Protein AF-A0A7V3FKS9-F1 (afdb_monomer_lite)

pLDDT: mean 71.85, std 8.54, range [56.09, 89.81]

Radius of gyration: 32.68 Å; chains: 1; bounding box: 63×33×90 Å

Sequence (76 aa):
MSRSFAPTGAAAQAPRPQPAAQPSPRPMPGGVLPGMGRPAPQPVAPPSGSVQRAEPKVGRNDPCPCGSGKKYKKCH

Structure (mmCIF, N/CA/C/O backbone):
data_AF-A0A7V3FKS9-F1
#
_entry.id   AF-A0A7V3FKS9-F1
#
loop_
_atom_site.group_PDB
_atom_site.id
_atom_site.type_symbol
_atom_site.label_atom_id
_atom_site.label_alt_id
_atom_site.label_comp_id
_atom_site.label_asym_id
_atom_site.label_entity_id
_atom_site.label_seq_id
_atom_site.pdbx_PDB_ins_code
_atom_site.Cartn_x
_atom_site.Cartn_y
_atom_site.Cartn_z
_atom_site.occupancy
_atom_site.B_iso_or_equiv
_atom_site.auth_seq_id
_atom_site.auth_comp_id
_atom_site.auth_asym_id
_atom_site.auth_atom_id
_atom_site.pdbx_PDB_model_num
ATOM 1 N N . MET A 1 1 ? -33.146 11.548 63.316 1.00 56.09 1 MET A N 1
ATOM 2 C CA . MET A 1 1 ? -32.674 11.085 61.994 1.00 56.09 1 MET A CA 1
ATOM 3 C C . MET A 1 1 ? -31.758 12.155 61.413 1.00 56.09 1 MET A C 1
ATOM 5 O O . MET A 1 1 ? -32.230 13.000 60.671 1.00 56.09 1 MET A O 1
ATOM 9 N N . SER A 1 2 ? -30.476 12.167 61.778 1.00 56.97 2 SER A N 1
ATOM 10 C CA . SER A 1 2 ? -29.547 13.212 61.320 1.00 56.97 2 SER A CA 1
ATOM 11 C C . SER A 1 2 ? -28.286 12.544 60.803 1.00 56.97 2 SER A C 1
ATOM 13 O O . SER A 1 2 ? -27.387 12.205 61.565 1.00 56.97 2 SER A O 1
ATOM 15 N N . ARG A 1 3 ? -28.280 12.250 59.503 1.00 67.62 3 ARG A N 1
ATOM 16 C CA . ARG A 1 3 ? -27.130 11.667 58.811 1.00 67.62 3 ARG A CA 1
ATOM 17 C C . ARG A 1 3 ? -26.298 12.827 58.277 1.00 67.62 3 ARG A C 1
ATOM 19 O O . ARG A 1 3 ? -26.628 13.395 57.242 1.00 67.62 3 ARG A O 1
ATOM 26 N N . SER A 1 4 ? -25.277 13.210 59.032 1.00 68.81 4 S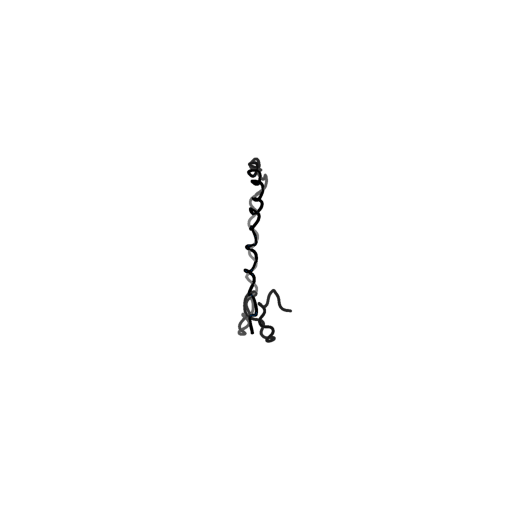ER A N 1
ATOM 27 C CA . SER A 1 4 ? -24.308 14.229 58.635 1.00 68.81 4 SER A CA 1
ATOM 28 C C . SER A 1 4 ? -23.552 13.770 57.386 1.00 68.81 4 SER A C 1
ATOM 30 O O . SER A 1 4 ? -22.876 12.743 57.408 1.00 68.81 4 SER A O 1
ATOM 32 N N . PHE A 1 5 ? -23.686 14.521 56.294 1.00 62.56 5 PHE A N 1
ATOM 33 C CA . PHE A 1 5 ? -22.923 14.342 55.060 1.00 62.56 5 PHE A CA 1
ATOM 34 C C . PHE A 1 5 ? -21.611 15.129 55.182 1.00 62.56 5 PHE A C 1
ATOM 36 O O . PHE A 1 5 ? -21.633 16.354 55.279 1.00 62.56 5 PHE A O 1
ATOM 43 N N . ALA A 1 6 ? -20.472 14.437 55.206 1.00 64.56 6 ALA A N 1
ATOM 44 C CA . ALA A 1 6 ? -19.159 15.075 55.128 1.00 64.56 6 ALA A CA 1
ATOM 45 C C . ALA A 1 6 ? -18.846 15.476 53.670 1.00 64.56 6 ALA A C 1
ATOM 47 O O . ALA A 1 6 ? -19.221 14.736 52.755 1.00 64.56 6 ALA A O 1
ATOM 48 N N . PRO A 1 7 ? -18.158 16.608 53.422 1.00 65.94 7 PRO A N 1
ATOM 49 C CA . PRO A 1 7 ? -17.778 17.003 52.073 1.00 65.94 7 PRO A CA 1
ATOM 50 C C . PRO A 1 7 ? -16.626 16.138 51.547 1.00 65.94 7 PRO A C 1
ATOM 52 O O . PRO A 1 7 ? -15.606 15.933 52.206 1.00 65.94 7 PRO A O 1
ATOM 55 N N . THR A 1 8 ? -16.808 15.642 50.328 1.00 62.00 8 THR A N 1
ATOM 56 C CA . THR A 1 8 ? -15.823 14.932 49.512 1.00 62.00 8 THR A CA 1
ATOM 57 C C . THR A 1 8 ? -14.579 15.797 49.306 1.00 62.00 8 THR A C 1
ATOM 59 O O . THR A 1 8 ? -14.662 16.896 48.761 1.00 62.00 8 THR A O 1
ATOM 62 N N . GLY A 1 9 ? -13.426 15.296 49.755 1.00 57.75 9 GLY A N 1
ATOM 63 C CA . GLY A 1 9 ? -12.135 15.970 49.653 1.00 57.75 9 GLY A CA 1
ATOM 64 C C . GLY A 1 9 ? -11.764 16.338 48.215 1.00 57.75 9 GLY A C 1
ATOM 65 O O . GLY A 1 9 ? -11.821 15.512 47.305 1.00 57.75 9 GLY A O 1
ATOM 66 N N . ALA A 1 10 ? -11.361 17.593 48.029 1.00 58.81 10 ALA A N 1
ATOM 67 C CA . ALA A 1 10 ? -10.816 18.102 46.784 1.00 58.81 10 ALA A CA 1
ATOM 68 C C . ALA A 1 10 ? -9.410 17.525 46.560 1.00 58.81 10 ALA A C 1
ATOM 70 O O . ALA A 1 10 ? -8.464 17.850 47.278 1.00 58.81 10 ALA A O 1
ATOM 71 N N . ALA A 1 11 ? -9.277 16.662 45.555 1.00 59.06 11 ALA A N 1
ATOM 72 C CA . ALA A 1 11 ? -7.992 16.165 45.090 1.00 59.06 11 ALA A CA 1
ATOM 73 C C . ALA A 1 11 ? -7.202 17.313 44.438 1.00 59.06 11 ALA A C 1
ATOM 75 O O . ALA A 1 11 ? -7.527 17.768 43.340 1.00 59.06 11 ALA A O 1
ATOM 76 N N . ALA A 1 12 ? -6.160 17.787 45.122 1.00 62.31 12 ALA A N 1
ATOM 77 C CA . ALA A 1 12 ? -5.169 18.685 44.548 1.00 62.31 12 ALA A CA 1
ATOM 78 C C . ALA A 1 12 ? -4.415 17.941 43.433 1.00 62.31 12 ALA A C 1
ATOM 80 O O . ALA A 1 12 ? -3.667 16.997 43.681 1.00 62.31 12 ALA A O 1
ATOM 81 N N . GLN A 1 13 ? -4.662 18.339 42.188 1.00 65.12 13 GLN A N 1
ATOM 82 C CA . GLN A 1 13 ? -4.025 17.759 41.011 1.00 65.12 13 GLN A CA 1
ATOM 83 C C . GLN A 1 13 ? -2.568 18.238 40.943 1.00 65.12 13 GLN A C 1
ATOM 85 O O . GLN A 1 13 ? -2.312 19.437 40.843 1.00 65.12 13 GLN A O 1
ATOM 90 N N . ALA A 1 14 ? -1.612 17.310 41.001 1.00 68.00 14 ALA A N 1
ATOM 91 C CA . ALA A 1 14 ? -0.196 17.620 40.822 1.00 68.00 14 ALA A CA 1
ATOM 92 C C . ALA A 1 14 ? 0.070 18.165 39.399 1.00 68.00 14 ALA A C 1
ATOM 94 O O . ALA A 1 14 ? -0.539 17.679 38.438 1.00 68.00 14 ALA A O 1
ATOM 95 N N . PRO A 1 15 ? 0.978 19.145 39.224 1.00 74.50 15 PRO A N 1
ATOM 96 C CA . PRO A 1 15 ? 1.323 19.644 37.901 1.00 74.50 15 PRO A CA 1
ATOM 97 C C . PRO A 1 15 ? 1.986 18.532 37.082 1.00 74.50 15 PRO A C 1
ATOM 99 O O . PRO A 1 15 ? 2.899 17.845 37.541 1.00 74.50 15 PRO A O 1
ATOM 102 N N . ARG A 1 16 ? 1.500 18.344 35.853 1.00 75.06 16 ARG A N 1
ATOM 103 C CA . ARG A 1 16 ? 2.019 17.337 34.920 1.00 75.06 16 ARG A CA 1
ATOM 104 C C . ARG A 1 16 ? 3.489 17.659 34.600 1.00 75.06 16 ARG A C 1
ATOM 106 O O . ARG A 1 16 ? 3.782 18.823 34.317 1.00 75.06 16 ARG A O 1
ATOM 113 N N . PRO A 1 17 ? 4.405 16.674 34.601 1.00 73.56 17 PRO A N 1
ATOM 114 C CA . PRO A 1 17 ? 5.787 16.914 34.204 1.00 73.56 17 PRO A CA 1
ATOM 115 C C . PRO A 1 17 ? 5.829 17.336 32.732 1.00 73.56 17 PRO A C 1
ATOM 117 O O . PRO A 1 17 ? 5.215 16.693 31.877 1.00 73.56 17 PRO A O 1
ATOM 120 N N . GLN A 1 18 ? 6.525 18.433 32.433 1.00 71.38 18 GLN A N 1
ATOM 121 C CA . GLN A 1 18 ? 6.725 18.856 31.049 1.00 71.38 18 GLN A CA 1
ATOM 122 C C . GLN A 1 18 ? 7.746 17.932 30.365 1.00 71.38 18 GLN A C 1
ATOM 124 O O . GLN A 1 18 ? 8.741 17.565 30.997 1.00 71.38 18 GLN A O 1
ATOM 129 N N . PRO A 1 19 ? 7.529 17.537 29.096 1.00 69.50 19 PRO A N 1
ATOM 130 C CA . PRO A 1 19 ? 8.497 16.732 28.368 1.00 69.50 19 PRO A CA 1
ATOM 131 C C . PRO A 1 19 ? 9.769 17.555 28.151 1.00 69.50 19 PRO A C 1
ATOM 133 O O . PRO A 1 19 ? 9.711 18.677 27.648 1.00 69.50 19 PRO A O 1
ATOM 136 N N . ALA A 1 20 ? 10.912 16.997 28.549 1.00 69.12 20 ALA A N 1
ATOM 137 C CA . ALA A 1 20 ? 12.219 17.594 28.315 1.00 69.12 20 ALA A CA 1
ATOM 138 C C . ALA A 1 20 ? 12.357 17.974 26.831 1.00 69.12 20 ALA A C 1
ATOM 140 O O . ALA A 1 20 ? 12.120 17.146 25.947 1.00 69.12 20 ALA A O 1
ATOM 141 N N . ALA A 1 21 ? 12.696 19.238 26.569 1.00 69.12 21 ALA A N 1
ATOM 142 C CA . ALA A 1 21 ? 12.911 19.759 25.228 1.00 69.12 21 ALA A CA 1
ATOM 143 C C . ALA A 1 21 ? 13.911 18.863 24.480 1.00 69.12 21 ALA A C 1
ATOM 145 O O . ALA A 1 21 ? 15.048 18.679 24.916 1.00 69.12 21 ALA A O 1
ATOM 146 N N . GLN A 1 22 ? 13.465 18.264 23.376 1.00 69.50 22 GLN A N 1
ATOM 147 C CA . GLN A 1 22 ? 14.314 17.399 22.562 1.00 69.50 22 GLN A CA 1
ATOM 148 C C . GLN A 1 22 ? 15.427 18.241 21.911 1.00 69.50 22 GLN A C 1
ATOM 150 O O . GLN A 1 22 ? 15.136 19.338 21.426 1.00 69.50 22 GLN A O 1
ATOM 155 N N . PRO A 1 23 ? 16.687 17.768 21.874 1.00 71.94 23 PRO A N 1
ATOM 156 C CA . PRO A 1 23 ? 17.770 18.507 21.235 1.00 71.94 23 PRO A CA 1
ATOM 157 C C . PRO A 1 23 ? 17.546 18.593 19.720 1.00 71.94 23 PRO A C 1
ATOM 159 O O . PRO A 1 23 ? 17.157 17.614 19.081 1.00 71.94 23 PRO A O 1
ATOM 162 N N . SER A 1 24 ? 17.808 19.768 19.143 1.00 73.06 24 SER A N 1
ATOM 163 C CA . SER A 1 24 ? 17.684 20.009 17.702 1.00 73.06 24 SER A CA 1
ATOM 164 C C . SER A 1 24 ? 18.523 19.011 16.889 1.00 73.06 24 SER A C 1
ATOM 166 O O . SER A 1 24 ? 19.673 18.741 17.258 1.00 73.06 24 SER A O 1
ATOM 168 N N . PRO A 1 25 ? 18.005 18.478 15.766 1.00 75.88 25 PRO A N 1
ATOM 169 C CA . PRO A 1 25 ? 18.766 17.565 14.925 1.00 75.88 25 PRO A CA 1
ATOM 170 C C . PRO A 1 25 ? 19.991 18.286 14.351 1.00 75.88 25 PRO A C 1
ATOM 172 O O . PRO A 1 25 ? 19.889 19.387 13.809 1.00 75.88 25 PRO A O 1
ATOM 175 N N . ARG A 1 26 ? 21.168 17.667 14.481 1.00 77.31 26 ARG A N 1
ATOM 176 C CA . ARG A 1 26 ? 22.40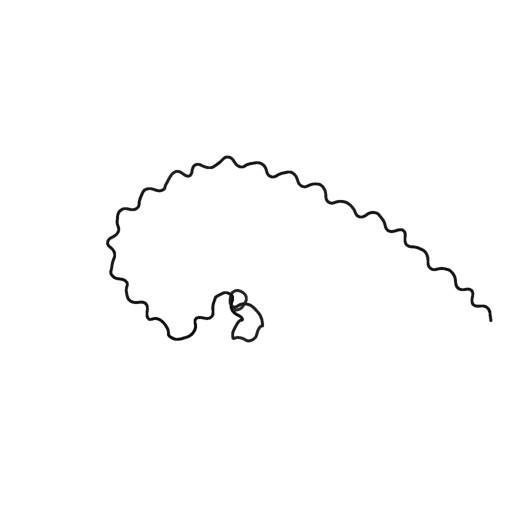7 18.195 13.894 1.00 77.31 26 ARG A CA 1
ATOM 177 C C . ARG A 1 26 ? 22.290 18.134 12.361 1.00 77.31 26 ARG A C 1
ATOM 179 O O . ARG A 1 26 ? 21.847 17.102 11.852 1.00 77.31 26 ARG A O 1
ATOM 186 N N . PRO A 1 27 ? 22.698 19.173 11.612 1.00 73.62 27 PRO A N 1
ATOM 187 C CA . PRO A 1 27 ? 22.734 19.099 10.157 1.00 73.62 27 PRO A CA 1
ATOM 188 C C . PRO A 1 27 ? 23.773 18.054 9.725 1.00 73.62 27 PRO A C 1
ATOM 190 O O . PRO A 1 27 ? 24.930 18.104 10.143 1.00 73.62 27 PRO A O 1
ATOM 193 N N . MET A 1 28 ? 23.353 17.079 8.917 1.00 69.12 28 MET A N 1
ATOM 194 C CA . MET A 1 28 ? 24.265 16.112 8.299 1.00 69.12 28 MET A CA 1
ATOM 195 C C . MET A 1 28 ? 25.016 16.815 7.153 1.00 69.12 28 MET A C 1
ATOM 197 O O . MET A 1 28 ? 24.364 17.501 6.361 1.00 69.12 28 MET A O 1
ATOM 201 N N . PRO A 1 29 ? 26.349 16.672 7.021 1.00 70.06 29 PRO A N 1
ATOM 202 C CA . PRO A 1 29 ? 27.061 17.203 5.864 1.00 70.06 29 PRO A CA 1
ATOM 203 C C . PRO A 1 29 ? 26.583 16.476 4.601 1.00 70.06 29 PRO A C 1
ATOM 205 O O . PRO A 1 29 ? 26.488 15.248 4.581 1.00 70.06 29 PRO A O 1
ATOM 208 N N . GLY A 1 30 ? 26.242 17.243 3.563 1.00 62.53 30 GLY A N 1
ATOM 209 C CA . G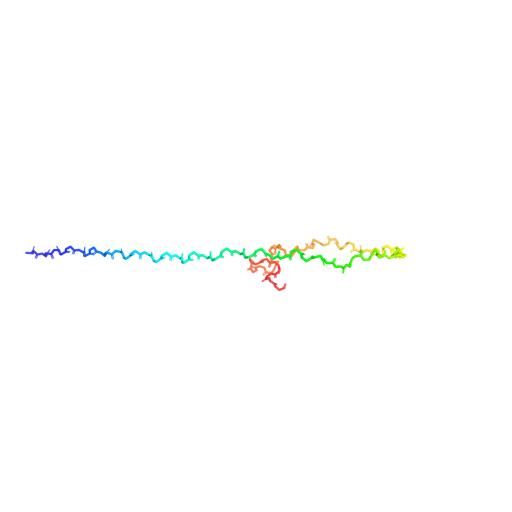LY A 1 30 ? 25.741 16.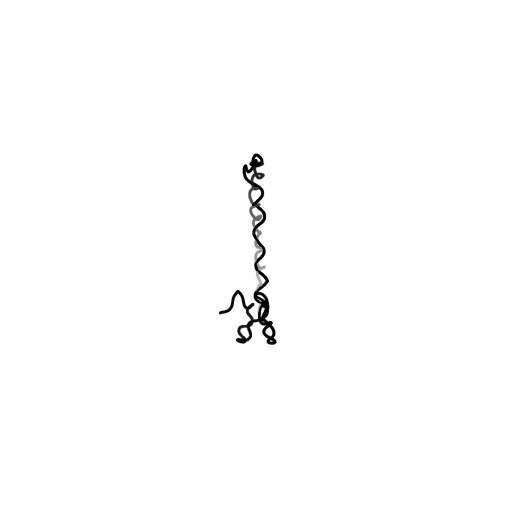724 2.294 1.00 62.53 30 GLY A CA 1
ATOM 210 C C . GLY A 1 30 ? 26.737 15.758 1.660 1.00 62.53 30 GLY A C 1
ATOM 211 O O . GLY A 1 30 ? 27.783 16.171 1.164 1.00 62.53 30 GLY A O 1
ATOM 212 N N . GLY A 1 31 ? 26.407 14.468 1.683 1.00 64.38 31 GLY A N 1
ATOM 213 C CA . GLY A 1 31 ? 27.154 13.441 0.973 1.00 64.38 31 GLY A CA 1
ATOM 214 C C . GLY A 1 31 ? 27.034 13.668 -0.529 1.00 64.38 31 GLY A C 1
ATOM 215 O O . GLY A 1 31 ? 25.991 13.404 -1.121 1.00 64.38 31 GLY A O 1
ATOM 216 N N . VAL A 1 32 ? 28.106 14.152 -1.151 1.00 65.56 32 VAL A N 1
ATOM 217 C CA . VAL A 1 32 ? 28.308 14.006 -2.592 1.00 65.56 32 VAL A CA 1
ATOM 218 C C . VAL A 1 32 ? 28.431 12.510 -2.867 1.00 65.56 32 VAL A C 1
ATOM 220 O O . VAL A 1 32 ? 29.435 11.892 -2.530 1.00 65.56 32 VAL A O 1
ATOM 223 N N . LEU A 1 33 ? 27.373 11.911 -3.410 1.00 66.56 33 LEU A N 1
ATOM 224 C CA . LEU A 1 33 ? 27.382 10.531 -3.887 1.00 66.56 33 LEU A CA 1
ATOM 225 C C . LEU A 1 33 ? 28.158 10.505 -5.215 1.00 66.56 33 LEU A C 1
ATOM 227 O O . LEU A 1 33 ? 27.663 11.066 -6.196 1.00 66.56 33 LEU A O 1
ATOM 231 N N . PRO A 1 34 ? 29.352 9.891 -5.309 1.00 66.62 34 PRO A N 1
ATOM 232 C CA . PRO A 1 34 ? 29.987 9.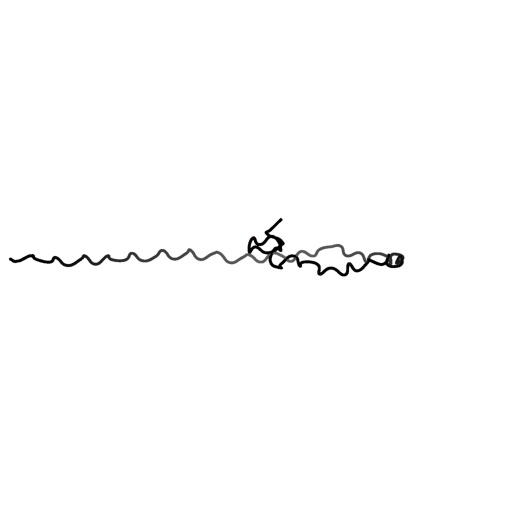701 -6.599 1.00 66.62 34 PRO A CA 1
ATOM 233 C C . PRO A 1 34 ? 29.386 8.448 -7.240 1.00 66.62 34 PRO A C 1
ATOM 235 O O . PRO A 1 34 ? 29.573 7.343 -6.739 1.00 66.62 34 PRO A O 1
ATOM 238 N N . GLY A 1 35 ? 28.676 8.604 -8.359 1.00 65.62 35 GLY A N 1
ATOM 239 C CA . GLY A 1 35 ? 28.405 7.465 -9.241 1.00 65.62 35 GLY A CA 1
ATOM 240 C C . GLY A 1 35 ? 27.012 7.396 -9.849 1.00 65.62 35 GLY A C 1
ATOM 241 O O . GLY A 1 35 ? 26.262 6.470 -9.565 1.00 65.62 35 GLY A O 1
ATOM 242 N N . MET A 1 36 ? 26.718 8.285 -10.796 1.00 65.12 36 MET A N 1
ATOM 243 C CA . MET A 1 36 ? 25.787 7.962 -11.881 1.00 65.12 36 MET A CA 1
ATOM 244 C C . MET A 1 36 ? 26.551 8.010 -13.200 1.00 65.12 36 MET A C 1
ATOM 246 O O . MET A 1 36 ? 26.425 8.941 -13.994 1.00 65.12 36 MET A O 1
ATOM 250 N N . GLY A 1 37 ? 27.385 6.990 -13.421 1.00 65.25 37 GLY A N 1
ATOM 251 C CA . GLY A 1 37 ? 27.821 6.660 -14.770 1.00 65.25 37 GLY A CA 1
ATOM 252 C C . GLY A 1 37 ? 26.576 6.412 -15.617 1.00 65.25 37 GLY A C 1
ATOM 253 O O . GLY A 1 37 ? 25.740 5.583 -15.263 1.00 65.25 37 GLY A O 1
ATOM 254 N N . ARG A 1 38 ? 26.416 7.182 -16.697 1.00 69.56 38 ARG A N 1
ATOM 255 C CA . ARG A 1 38 ? 25.338 6.989 -17.675 1.00 69.56 38 ARG A CA 1
ATOM 256 C C . ARG A 1 38 ? 25.366 5.522 -18.127 1.00 69.56 38 ARG A C 1
ATOM 258 O O . ARG A 1 38 ? 26.406 5.106 -18.641 1.00 69.56 38 ARG A O 1
ATOM 265 N N . PRO A 1 39 ? 24.288 4.734 -17.959 1.00 68.31 39 PRO A N 1
ATOM 266 C CA . PRO A 1 39 ? 24.262 3.405 -18.544 1.00 68.31 39 PRO A CA 1
ATOM 267 C C . PRO A 1 39 ? 24.329 3.552 -20.069 1.00 68.31 39 PRO A C 1
ATOM 269 O O . PRO A 1 39 ? 23.663 4.415 -20.650 1.00 68.31 39 PRO A O 1
ATOM 272 N N . ALA A 1 40 ? 25.170 2.742 -20.710 1.00 68.19 40 ALA A N 1
ATOM 273 C CA . ALA A 1 40 ? 25.203 2.623 -22.162 1.00 68.19 40 ALA A CA 1
ATOM 274 C C . ALA A 1 40 ? 23.794 2.270 -22.691 1.00 68.19 40 ALA A C 1
ATOM 276 O O . ALA A 1 40 ? 23.041 1.586 -21.989 1.00 68.19 40 ALA A O 1
ATOM 277 N N . PRO A 1 41 ? 23.402 2.727 -23.895 1.00 69.00 41 PRO A N 1
ATOM 278 C CA . PRO A 1 41 ? 22.093 2.406 -24.451 1.00 69.00 41 PRO A CA 1
ATOM 279 C C . PRO A 1 41 ? 21.970 0.889 -24.632 1.00 69.00 41 PRO A C 1
ATOM 281 O O . P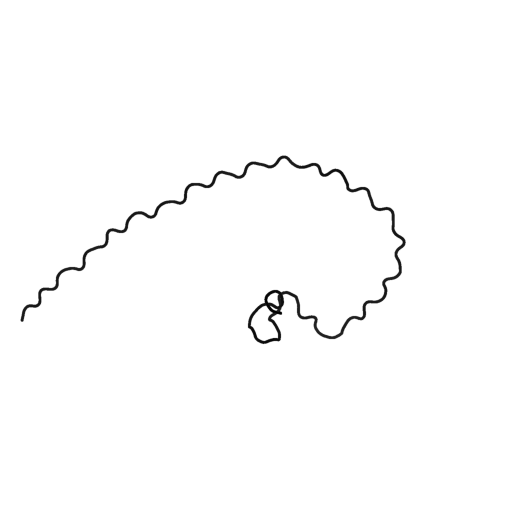RO A 1 41 ? 22.693 0.278 -25.416 1.00 69.00 41 PRO A O 1
ATOM 284 N N . GLN A 1 42 ? 21.068 0.280 -23.867 1.00 69.19 42 GLN A N 1
ATOM 285 C CA . GLN A 1 42 ? 20.762 -1.145 -23.962 1.00 69.19 42 GLN A CA 1
ATOM 286 C C . GLN A 1 42 ? 19.907 -1.381 -25.219 1.00 69.19 42 GLN A C 1
ATOM 288 O O . GLN A 1 42 ? 19.003 -0.578 -25.473 1.00 69.19 42 GLN A O 1
ATOM 293 N N . PRO A 1 43 ? 20.128 -2.457 -25.997 1.00 67.38 43 PRO A N 1
ATOM 294 C CA . PRO A 1 43 ? 19.222 -2.819 -27.078 1.00 67.38 43 PRO A CA 1
ATOM 295 C C . PRO A 1 43 ? 17.857 -3.171 -26.476 1.00 67.38 43 PRO A C 1
ATOM 297 O O . PRO A 1 43 ? 17.711 -4.131 -25.722 1.00 67.38 43 PRO A O 1
ATOM 300 N N . VAL A 1 44 ? 16.861 -2.342 -26.775 1.00 65.00 44 VAL A N 1
ATOM 301 C CA . VAL A 1 44 ? 15.461 -2.549 -26.402 1.00 65.00 44 VAL A CA 1
ATOM 302 C C . VAL A 1 44 ? 14.954 -3.795 -27.130 1.00 65.00 44 VAL A C 1
ATOM 304 O O . VAL A 1 44 ? 14.661 -3.766 -28.322 1.00 65.00 44 VAL A O 1
ATOM 307 N N . ALA A 1 45 ? 14.886 -4.914 -26.409 1.00 72.56 45 ALA A N 1
ATOM 308 C CA . ALA A 1 45 ? 14.078 -6.051 -26.826 1.00 72.56 45 ALA A CA 1
ATOM 309 C C . ALA A 1 45 ? 12.599 -5.611 -26.886 1.00 72.56 45 ALA A C 1
ATOM 311 O O . ALA A 1 45 ? 12.178 -4.806 -26.046 1.00 72.56 45 ALA A O 1
ATOM 312 N N . PRO A 1 46 ? 11.800 -6.099 -27.854 1.00 70.00 46 PRO A N 1
ATOM 313 C CA . PRO A 1 46 ? 10.389 -5.740 -27.937 1.00 70.00 46 PRO A CA 1
ATOM 314 C C . PRO A 1 46 ? 9.678 -6.145 -26.638 1.00 70.00 46 PRO A C 1
ATOM 316 O O . PRO A 1 46 ? 9.988 -7.208 -26.090 1.00 70.00 46 PRO A O 1
ATOM 319 N N . PRO A 1 47 ? 8.735 -5.332 -26.126 1.00 67.88 47 PRO A N 1
ATOM 320 C CA . PRO A 1 47 ? 7.995 -5.692 -24.930 1.00 67.88 47 PRO A CA 1
ATOM 321 C C . PRO A 1 47 ? 7.233 -6.987 -25.211 1.00 67.88 47 PRO A C 1
ATOM 323 O O . PRO A 1 47 ? 6.300 -7.015 -26.013 1.00 67.88 47 PRO A O 1
ATOM 326 N N . SER A 1 48 ? 7.642 -8.070 -24.555 1.00 68.81 48 SER A N 1
ATOM 327 C CA . SER A 1 48 ? 6.858 -9.293 -24.478 1.00 68.81 48 SER A CA 1
ATOM 328 C C . SER A 1 48 ? 5.523 -8.923 -23.836 1.00 68.81 48 SER A C 1
ATOM 330 O O . SER A 1 48 ? 5.457 -8.541 -22.667 1.00 68.81 48 SER A O 1
ATOM 332 N N . GLY A 1 49 ? 4.470 -8.918 -24.657 1.00 66.00 49 GLY A N 1
ATOM 333 C CA . GLY A 1 49 ? 3.150 -8.419 -24.295 1.00 66.00 49 GLY A CA 1
ATOM 334 C C . GLY A 1 49 ? 2.673 -9.039 -22.988 1.00 66.00 49 GLY A C 1
ATOM 335 O O . GLY A 1 49 ? 2.437 -10.243 -22.903 1.00 66.00 49 GLY A O 1
ATOM 336 N N . SER A 1 50 ? 2.543 -8.210 -21.954 1.00 65.44 50 SER A N 1
ATOM 337 C CA . SER A 1 50 ? 1.946 -8.652 -20.703 1.00 65.44 50 SER A CA 1
ATOM 338 C C . SER A 1 50 ? 0.452 -8.840 -20.943 1.00 65.44 50 SER A C 1
ATOM 340 O O . SER A 1 50 ? -0.266 -7.891 -21.251 1.00 65.44 50 SER A O 1
ATOM 342 N N . VAL A 1 51 ? -0.014 -10.086 -20.834 1.00 71.31 51 VAL A N 1
ATOM 343 C CA . VAL A 1 51 ? -1.441 -10.418 -20.858 1.00 71.31 51 VAL A CA 1
ATOM 344 C C . VAL A 1 51 ? -2.118 -9.577 -19.777 1.00 71.31 51 VAL A C 1
ATOM 346 O O . VAL A 1 51 ? -1.915 -9.802 -18.579 1.00 71.31 51 VAL A O 1
ATOM 349 N N . GLN A 1 52 ? -2.889 -8.567 -20.182 1.00 67.38 52 GLN A N 1
ATOM 350 C CA . GLN A 1 52 ? -3.706 -7.807 -19.248 1.00 67.38 52 GLN A CA 1
ATOM 351 C C . GLN A 1 52 ? -4.791 -8.750 -18.738 1.00 67.38 52 GLN A C 1
ATOM 353 O O . GLN A 1 52 ? -5.772 -9.035 -19.418 1.00 67.38 52 GLN A O 1
ATOM 358 N N . ARG A 1 53 ? -4.577 -9.303 -17.544 1.00 66.62 53 ARG A N 1
ATOM 359 C CA . ARG A 1 53 ? -5.607 -10.061 -16.840 1.00 66.62 53 ARG A CA 1
ATOM 360 C C . ARG A 1 53 ? -6.822 -9.142 -16.666 1.00 66.62 53 ARG A C 1
ATOM 362 O O . ARG A 1 53 ? -6.694 -8.099 -16.034 1.00 66.62 53 ARG A O 1
ATOM 369 N N . ALA A 1 54 ? -7.956 -9.540 -17.246 1.00 67.06 54 ALA A N 1
ATOM 370 C CA . ALA A 1 54 ? -9.228 -8.808 -17.221 1.00 67.06 54 ALA A CA 1
ATOM 371 C C . ALA A 1 54 ? -9.879 -8.755 -15.825 1.00 67.06 54 ALA A C 1
ATOM 373 O O . ALA A 1 54 ? -10.877 -8.071 -15.623 1.00 67.06 54 ALA A O 1
ATOM 374 N N . GLU A 1 55 ? -9.318 -9.483 -14.860 1.00 71.06 55 GLU A N 1
ATOM 375 C CA . GLU A 1 55 ? -9.784 -9.482 -13.480 1.00 71.06 55 GLU A CA 1
ATOM 376 C C . GLU A 1 55 ? -9.274 -8.231 -12.745 1.00 71.06 55 GLU A C 1
ATOM 378 O O . GLU A 1 55 ? -8.094 -7.876 -12.890 1.00 71.06 55 GLU A O 1
ATOM 383 N N . PRO A 1 56 ? -10.121 -7.549 -11.951 1.00 72.25 56 PRO A N 1
ATOM 384 C CA . PRO A 1 56 ? -9.700 -6.394 -11.175 1.00 72.25 56 PRO A CA 1
ATOM 385 C C . PRO A 1 56 ? -8.609 -6.815 -10.189 1.00 72.25 56 PRO A C 1
ATOM 387 O O . PRO A 1 56 ? -8.844 -7.548 -9.230 1.00 72.25 56 PRO A O 1
ATOM 390 N N . LYS A 1 57 ? -7.383 -6.345 -10.426 1.00 74.56 57 LYS A N 1
ATOM 391 C CA . LYS A 1 57 ? -6.273 -6.517 -9.487 1.00 74.56 57 LYS A CA 1
ATOM 392 C C . LYS A 1 57 ? -6.628 -5.792 -8.192 1.00 74.56 57 LYS A C 1
ATOM 394 O O . LYS A 1 57 ? -6.602 -4.563 -8.158 1.00 74.56 57 LYS A O 1
ATOM 399 N N . VAL A 1 58 ? -6.926 -6.554 -7.137 1.00 76.38 58 VAL A N 1
ATOM 400 C CA . VAL A 1 58 ? -7.086 -6.020 -5.779 1.00 76.38 58 VAL A CA 1
ATOM 401 C C . VAL A 1 58 ? -5.819 -5.245 -5.435 1.00 76.38 58 VAL A C 1
ATOM 403 O O . VAL A 1 58 ? -4.711 -5.788 -5.376 1.00 76.38 58 VAL A O 1
ATOM 406 N N . GLY A 1 59 ? -5.972 -3.931 -5.286 1.00 83.69 59 GLY A N 1
ATOM 407 C CA . GLY A 1 59 ? -4.862 -3.045 -4.987 1.00 83.69 59 GLY A CA 1
ATOM 408 C C . GLY A 1 59 ? -4.267 -3.380 -3.622 1.00 83.69 59 GLY A C 1
ATOM 409 O O . GLY A 1 59 ? -4.966 -3.756 -2.686 1.00 83.69 59 GLY A O 1
ATOM 410 N N . ARG A 1 60 ? -2.962 -3.160 -3.444 1.00 81.19 60 ARG A N 1
ATOM 411 C CA . ARG A 1 60 ? -2.253 -3.480 -2.188 1.00 81.19 60 ARG A CA 1
ATOM 412 C C . ARG A 1 60 ? -2.837 -2.783 -0.939 1.00 81.19 60 ARG A C 1
ATOM 414 O O . ARG A 1 60 ? -2.553 -3.188 0.185 1.00 81.19 60 ARG A O 1
ATOM 421 N N . ASN A 1 61 ? -3.648 -1.737 -1.109 1.00 84.00 61 ASN A N 1
ATOM 422 C CA . ASN A 1 61 ? -4.311 -0.996 -0.029 1.00 84.00 61 ASN A CA 1
ATOM 423 C C . ASN A 1 61 ? -5.832 -1.214 0.063 1.00 84.00 61 ASN A C 1
ATOM 425 O O . ASN A 1 61 ? -6.432 -0.653 0.980 1.00 84.00 61 ASN A O 1
ATOM 429 N N . ASP A 1 62 ? -6.421 -1.987 -0.847 1.00 87.25 62 ASP A N 1
ATOM 430 C CA . ASP A 1 62 ? -7.860 -2.263 -0.912 1.00 87.25 62 ASP A CA 1
ATOM 431 C C . ASP A 1 62 ? -8.298 -3.170 0.259 1.00 87.25 62 ASP A C 1
ATOM 433 O O . ASP A 1 62 ? -7.445 -3.885 0.806 1.00 87.25 62 ASP A O 1
ATOM 437 N N . PRO A 1 63 ? -9.559 -3.132 0.733 1.00 87.69 63 PRO A N 1
ATOM 438 C CA . PRO A 1 63 ? -10.061 -4.107 1.705 1.00 87.69 63 PRO A CA 1
ATOM 439 C C . PRO A 1 63 ? -9.831 -5.555 1.243 1.00 87.69 63 PRO A C 1
ATOM 441 O O . PRO A 1 63 ? -10.043 -5.899 0.086 1.00 87.69 63 PRO A O 1
ATOM 444 N N . CYS A 1 64 ? -9.388 -6.427 2.155 1.00 89.19 64 CYS A N 1
ATOM 445 C CA . CYS A 1 64 ? -9.182 -7.837 1.829 1.00 89.19 64 CYS A CA 1
ATOM 446 C C . CYS A 1 64 ? -10.510 -8.511 1.441 1.00 89.19 64 CYS A C 1
ATOM 448 O O . CYS A 1 64 ? -11.444 -8.475 2.252 1.00 89.19 64 CYS A O 1
ATOM 450 N N . PRO A 1 65 ? -10.577 -9.226 0.300 1.00 84.31 65 PRO A N 1
ATOM 451 C CA . PRO A 1 65 ? -11.774 -9.970 -0.107 1.00 84.31 65 PRO A CA 1
ATOM 452 C C . PRO A 1 65 ? -12.123 -11.124 0.850 1.00 84.31 65 PRO A C 1
ATOM 454 O O . PRO A 1 65 ? -13.212 -11.678 0.788 1.00 84.31 65 PRO A O 1
ATOM 457 N N . CYS A 1 66 ? -11.225 -11.460 1.779 1.00 84.69 66 CYS A N 1
ATOM 458 C CA . CYS A 1 66 ? -11.431 -12.440 2.841 1.00 84.69 66 CYS A CA 1
ATOM 459 C C . CYS A 1 66 ? -12.375 -11.983 3.975 1.00 84.69 66 CYS A C 1
ATOM 461 O O . CYS A 1 66 ? -12.595 -12.737 4.916 1.00 84.69 66 CYS A O 1
ATOM 463 N N . GLY A 1 67 ? -12.884 -10.743 3.950 1.00 80.75 67 GLY A N 1
ATOM 464 C CA . GLY A 1 67 ? -13.855 -10.255 4.942 1.00 80.75 67 GLY A CA 1
ATOM 465 C C . GLY A 1 67 ? -13.261 -9.821 6.290 1.00 80.75 67 GLY A C 1
ATOM 466 O O . GLY A 1 67 ? -13.988 -9.394 7.178 1.00 80.75 67 GLY A O 1
ATOM 467 N N . SER A 1 68 ? -11.936 -9.843 6.443 1.00 82.31 68 SER A N 1
ATOM 468 C CA . SER A 1 68 ? -11.247 -9.499 7.700 1.00 82.31 68 SER A CA 1
ATOM 469 C C . SER A 1 68 ? -11.269 -8.007 8.075 1.00 82.31 68 SER A C 1
ATOM 471 O O . SER A 1 68 ? -10.688 -7.628 9.092 1.00 82.31 68 SER A O 1
ATOM 473 N N . GLY A 1 69 ? -11.822 -7.129 7.230 1.00 86.75 69 GLY A N 1
ATOM 474 C CA . GLY A 1 69 ? -11.836 -5.671 7.442 1.00 86.75 69 GLY A CA 1
ATOM 475 C C . GLY A 1 69 ? -10.457 -4.986 7.397 1.00 86.75 69 GLY A C 1
ATOM 476 O O . GLY A 1 69 ? -10.341 -3.785 7.635 1.00 86.75 69 GLY A O 1
ATOM 477 N N . LYS A 1 70 ? -9.389 -5.729 7.086 1.00 87.81 70 LYS A N 1
ATOM 478 C CA . LYS A 1 70 ? -8.005 -5.241 6.990 1.00 87.81 70 LYS A CA 1
ATOM 479 C C . LYS A 1 70 ? -7.638 -4.974 5.528 1.00 87.81 70 LYS A C 1
ATOM 481 O O . LYS A 1 70 ? -8.138 -5.641 4.626 1.00 87.81 70 LYS A O 1
ATOM 486 N N . LYS A 1 71 ? -6.730 -4.020 5.293 1.00 89.50 71 LYS A N 1
ATOM 487 C CA . LYS A 1 71 ? -6.159 -3.752 3.955 1.00 89.50 71 LYS A CA 1
ATOM 488 C C . LYS A 1 71 ? -5.416 -4.989 3.443 1.00 89.50 71 LYS A C 1
ATOM 490 O O . LYS A 1 71 ? -4.728 -5.611 4.246 1.00 89.50 71 LYS A O 1
ATOM 495 N N . TYR A 1 72 ? -5.457 -5.269 2.140 1.00 89.81 72 TYR A N 1
ATOM 496 C CA . TYR A 1 72 ? -4.827 -6.434 1.503 1.00 89.81 72 TYR A CA 1
ATOM 497 C C . TYR A 1 72 ? -3.362 -6.619 1.930 1.00 89.81 72 TYR A C 1
ATOM 499 O O . TYR A 1 72 ? -3.004 -7.676 2.410 1.00 89.81 72 TYR A O 1
ATOM 507 N N . LYS A 1 73 ? -2.536 -5.560 1.963 1.00 86.62 73 LYS A N 1
ATOM 508 C CA . LYS A 1 73 ? -1.138 -5.630 2.462 1.00 86.62 73 LYS A CA 1
ATOM 509 C C . LYS A 1 73 ? -0.934 -6.060 3.921 1.00 86.62 73 LYS A C 1
ATOM 511 O O . LYS A 1 73 ? 0.199 -6.270 4.333 1.00 86.62 73 LYS A O 1
ATOM 516 N N . LYS A 1 74 ? -1.983 -5.983 4.735 1.00 86.75 74 LYS A N 1
ATOM 517 C CA . LYS A 1 74 ? -2.010 -6.336 6.168 1.00 86.75 74 LYS A CA 1
ATOM 518 C C . LYS A 1 74 ? -2.881 -7.563 6.417 1.00 86.75 74 LYS A C 1
ATOM 520 O O . LYS A 1 74 ? -3.080 -7.956 7.564 1.00 86.75 74 LYS A O 1
ATOM 525 N N . CYS A 1 75 ? -3.427 -8.100 5.341 1.00 79.94 75 CYS A N 1
ATOM 526 C CA . CYS A 1 75 ? -4.057 -9.388 5.268 1.00 79.94 75 CYS A CA 1
ATOM 527 C C . CYS A 1 75 ? -3.123 -10.322 4.484 1.00 79.94 75 CYS A C 1
ATOM 529 O O . CYS A 1 75 ? -2.030 -9.900 4.111 1.00 79.94 75 CYS A O 1
ATOM 531 N N . HIS A 1 76 ? -3.525 -11.581 4.345 1.00 74.44 76 HIS A N 1
ATOM 532 C CA . HIS A 1 76 ? -2.751 -12.645 3.702 1.00 74.44 76 HIS A CA 1
ATOM 533 C C . HIS A 1 76 ? -2.171 -12.248 2.336 1.00 74.44 76 HIS A C 1
ATOM 535 O O . HIS A 1 76 ? -2.925 -11.642 1.540 1.00 74.44 76 HIS A O 1
#

Foldseek 3Di:
DDDDDDDDDDDDDDDDDDPDDDDDDDDDPDDPDPDDDPDDDDPDDPPPDDPPDPDPDQDQQHQDPVPPRHGNVPPD

Secondary structure (DSSP, 8-state):
-----PPPP---PPPPPPPPPPPPPPPPP-------PPPP-------------SS----TTSBPTTSSSSBGGG--